Protein AF-I7G6P2-F1 (afdb_monomer_lite)

Radius of gyration: 15.04 Å; chains: 1; bounding box: 36×26×39 Å

Structure (mmCIF, N/CA/C/O backbone):
data_AF-I7G6P2-F1
#
_entry.id   AF-I7G6P2-F1
#
loop_
_atom_site.group_PDB
_atom_site.id
_atom_site.type_symbol
_atom_site.label_atom_id
_atom_site.label_alt_id
_atom_site.label_comp_id
_atom_site.label_asym_id
_atom_site.label_entity_id
_atom_site.label_seq_id
_atom_site.pdbx_PDB_ins_code
_atom_site.Cartn_x
_atom_site.Cartn_y
_atom_site.Cartn_z
_atom_site.occupancy
_atom_site.B_iso_or_equiv
_atom_site.auth_seq_id
_atom_site.auth_comp_id
_atom_site.auth_asym_id
_atom_site.auth_atom_id
_atom_site.pdbx_PDB_model_num
ATOM 1 N N . MET A 1 1 ? 11.850 -9.035 -8.617 1.00 59.94 1 MET A N 1
ATOM 2 C CA . MET A 1 1 ? 10.527 -8.466 -8.267 1.00 59.94 1 MET A CA 1
ATOM 3 C C . MET A 1 1 ? 9.437 -8.894 -9.249 1.00 59.94 1 MET A C 1
ATOM 5 O O . MET A 1 1 ? 8.352 -9.240 -8.802 1.00 59.94 1 MET A O 1
ATOM 9 N N . PHE A 1 2 ? 9.701 -8.909 -10.561 1.00 74.44 2 PHE A N 1
ATOM 10 C CA . PHE A 1 2 ? 8.746 -9.391 -11.568 1.00 74.44 2 PHE A CA 1
ATOM 11 C C . PHE A 1 2 ? 8.818 -10.913 -11.748 1.00 74.44 2 PHE A C 1
ATOM 13 O O . PHE A 1 2 ? 9.906 -11.486 -11.656 1.00 74.44 2 PHE A O 1
ATOM 20 N N . GLY A 1 3 ? 7.673 -11.555 -11.998 1.00 78.12 3 GLY A N 1
ATOM 21 C CA . GLY A 1 3 ? 7.628 -12.946 -12.452 1.00 78.12 3 GLY A CA 1
ATOM 22 C C . GLY A 1 3 ? 8.100 -13.094 -13.904 1.00 78.12 3 GLY A C 1
ATOM 23 O O . GLY A 1 3 ? 8.356 -12.104 -14.592 1.00 78.12 3 GLY A O 1
ATOM 24 N N . SER A 1 4 ? 8.187 -14.334 -14.396 1.00 91.62 4 SER A N 1
ATOM 25 C CA . SER A 1 4 ? 8.469 -14.622 -15.816 1.00 91.62 4 SER A CA 1
ATOM 26 C C . SER A 1 4 ? 7.409 -14.039 -16.762 1.00 91.62 4 SER A C 1
ATOM 28 O O . SER A 1 4 ? 7.700 -13.749 -17.919 1.00 91.62 4 SER A O 1
ATOM 30 N N . ASP A 1 5 ? 6.208 -13.795 -16.237 1.00 91.44 5 ASP A N 1
ATOM 31 C CA . ASP A 1 5 ? 5.090 -13.084 -16.861 1.00 91.44 5 ASP A CA 1
ATOM 32 C C . ASP A 1 5 ? 5.288 -11.558 -16.949 1.00 91.44 5 ASP A C 1
ATOM 34 O O . ASP A 1 5 ? 4.431 -10.860 -17.485 1.00 91.44 5 ASP A O 1
ATOM 38 N N . ARG A 1 6 ? 6.405 -11.026 -16.432 1.00 89.31 6 ARG A N 1
ATOM 39 C CA . ARG A 1 6 ? 6.684 -9.586 -16.294 1.00 89.31 6 ARG A CA 1
ATOM 40 C C . ARG A 1 6 ? 5.666 -8.840 -15.424 1.00 89.31 6 ARG A C 1
ATOM 42 O O . ARG A 1 6 ? 5.533 -7.623 -15.537 1.00 89.31 6 ARG A O 1
ATOM 49 N N . VAL A 1 7 ? 4.999 -9.544 -14.508 1.00 93.94 7 VAL A N 1
ATOM 50 C CA . VAL A 1 7 ? 4.066 -8.949 -13.544 1.00 93.94 7 VAL A CA 1
ATOM 51 C C . VAL A 1 7 ? 4.671 -8.993 -12.143 1.00 93.94 7 VAL A C 1
ATOM 53 O O . VAL A 1 7 ? 5.077 -10.046 -11.642 1.00 93.94 7 VAL A O 1
ATOM 56 N N . ALA A 1 8 ? 4.736 -7.836 -11.487 1.00 93.31 8 ALA A N 1
ATOM 57 C CA . ALA A 1 8 ? 5.125 -7.734 -10.087 1.00 93.31 8 ALA A CA 1
ATOM 58 C C . ALA A 1 8 ? 3.920 -8.018 -9.186 1.00 93.31 8 ALA A C 1
ATOM 60 O O . ALA A 1 8 ? 2.784 -7.641 -9.486 1.00 93.31 8 ALA A O 1
ATOM 61 N N . ARG A 1 9 ? 4.177 -8.710 -8.075 1.00 95.00 9 ARG A N 1
ATOM 62 C CA . ARG A 1 9 ? 3.173 -9.100 -7.081 1.00 95.00 9 ARG A CA 1
ATOM 63 C C . ARG A 1 9 ? 3.413 -8.277 -5.824 1.00 95.00 9 ARG A C 1
ATOM 65 O O . ARG A 1 9 ? 4.502 -8.334 -5.264 1.00 95.00 9 ARG A O 1
ATOM 72 N N . LEU A 1 10 ? 2.411 -7.501 -5.426 1.00 95.44 10 LEU A N 1
ATOM 73 C CA . LEU A 1 10 ? 2.454 -6.750 -4.177 1.00 95.44 10 LEU A CA 1
ATOM 74 C C . LEU A 1 10 ? 2.029 -7.673 -3.033 1.00 95.44 10 LEU A C 1
ATOM 76 O O . LEU A 1 10 ? 1.006 -8.353 -3.150 1.00 95.44 10 LEU A O 1
ATOM 80 N N . ASP A 1 11 ? 2.807 -7.660 -1.958 1.00 96.69 11 ASP A N 1
ATOM 81 C CA . ASP A 1 11 ? 2.472 -8.200 -0.639 1.00 96.69 11 ASP A CA 1
ATOM 82 C C . ASP A 1 11 ? 3.035 -7.207 0.381 1.00 96.69 11 ASP A C 1
ATOM 84 O O . ASP A 1 11 ? 4.217 -7.232 0.723 1.00 96.69 11 ASP A O 1
ATOM 88 N N . VAL A 1 12 ? 2.210 -6.225 0.740 1.00 96.25 12 VAL A N 1
ATOM 89 C CA . VAL A 1 12 ? 2.563 -5.168 1.686 1.00 96.25 12 VAL A CA 1
ATOM 90 C C . VAL A 1 12 ? 1.805 -5.417 2.976 1.00 96.25 12 VAL A C 1
ATOM 92 O O . VAL A 1 12 ? 0.582 -5.564 2.965 1.00 96.25 12 VAL A O 1
ATOM 95 N N . ARG A 1 13 ? 2.539 -5.414 4.089 1.00 98.00 13 ARG A N 1
ATOM 96 C CA . ARG A 1 13 ? 1.985 -5.480 5.440 1.00 98.00 13 ARG A CA 1
ATOM 97 C C . ARG A 1 13 ? 2.519 -4.311 6.239 1.00 98.00 13 ARG A C 1
ATOM 99 O O . ARG A 1 13 ? 3.732 -4.146 6.353 1.00 98.00 13 ARG A O 1
ATOM 106 N N . ALA A 1 14 ? 1.616 -3.496 6.757 1.00 97.62 14 ALA A N 1
ATOM 107 C CA . ALA A 1 14 ? 1.963 -2.301 7.508 1.00 97.62 14 ALA A CA 1
ATOM 108 C C . ALA A 1 14 ? 0.982 -2.088 8.659 1.00 97.62 14 ALA A C 1
ATOM 110 O O . ALA A 1 14 ? -0.119 -2.634 8.666 1.00 97.62 14 ALA A O 1
ATOM 111 N N . THR A 1 15 ? 1.378 -1.261 9.618 1.00 98.31 15 THR A N 1
ATOM 112 C CA . THR A 1 15 ? 0.474 -0.739 10.641 1.00 98.31 15 THR A CA 1
ATOM 113 C C . THR A 1 15 ? 0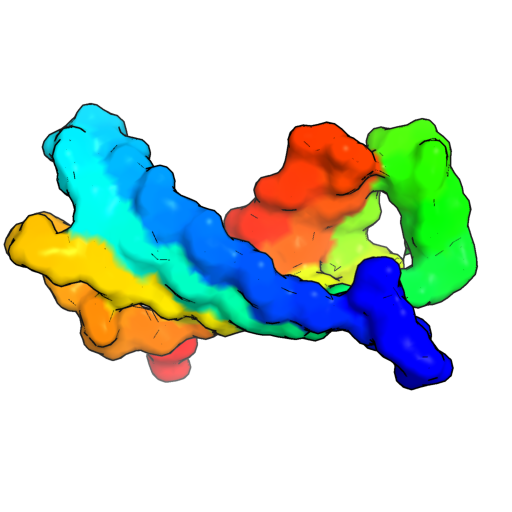.427 0.768 10.483 1.00 98.31 15 THR A C 1
ATOM 115 O O . THR A 1 15 ? 1.450 1.445 10.588 1.00 98.31 15 THR A O 1
ATOM 118 N N . LEU A 1 16 ? -0.761 1.280 10.194 1.00 98.00 16 LEU A N 1
ATOM 119 C CA . LEU A 1 16 ? -1.043 2.702 10.132 1.00 98.00 16 LEU A CA 1
ATOM 120 C C . LEU A 1 16 ? -1.392 3.184 11.538 1.00 98.00 16 LEU A C 1
ATOM 122 O O . LEU A 1 16 ? -2.065 2.481 12.293 1.00 98.00 16 LEU A O 1
ATOM 126 N N . ARG A 1 17 ? -0.946 4.390 11.875 1.00 98.50 17 ARG A N 1
ATOM 127 C CA . ARG A 1 17 ? -1.391 5.106 13.068 1.00 98.50 17 ARG A CA 1
ATOM 128 C C . ARG A 1 17 ? -2.088 6.376 12.617 1.00 98.50 17 ARG A C 1
ATOM 130 O O . ARG A 1 17 ? -1.471 7.177 11.915 1.00 98.50 17 ARG A O 1
ATOM 137 N N . THR A 1 18 ? -3.350 6.529 12.990 1.00 98.50 18 THR A N 1
ATOM 138 C CA . THR A 1 18 ? -4.111 7.751 12.721 1.00 98.50 18 THR A CA 1
ATOM 139 C C . THR A 1 18 ? -3.587 8.901 13.583 1.00 98.50 18 THR A C 1
ATOM 141 O O . THR A 1 18 ? -2.858 8.700 14.559 1.00 98.50 18 THR A O 1
ATOM 144 N N . ASP A 1 19 ? -3.936 10.127 13.217 1.00 98.44 19 ASP A N 1
ATOM 145 C CA . ASP A 1 19 ? -3.620 11.330 13.991 1.00 98.44 19 ASP A CA 1
ATOM 146 C C . ASP A 1 19 ? -4.272 11.325 15.385 1.00 98.44 19 ASP A C 1
ATOM 148 O O . ASP A 1 19 ? -3.695 11.841 16.340 1.00 98.44 19 ASP A O 1
ATOM 152 N N . ASP A 1 20 ? -5.423 10.665 15.519 1.00 98.44 20 ASP A N 1
ATOM 153 C CA . ASP A 1 20 ? -6.164 10.460 16.767 1.00 98.44 20 ASP A CA 1
ATOM 154 C C . ASP A 1 20 ? -5.839 9.134 17.496 1.00 98.44 20 ASP A C 1
ATOM 156 O O . ASP A 1 20 ? -6.580 8.701 18.389 1.00 98.44 20 ASP A O 1
ATOM 160 N N . GLY A 1 21 ? -4.717 8.500 17.135 1.00 98.38 21 GLY A N 1
ATOM 161 C CA . GLY A 1 21 ? -4.059 7.443 17.909 1.00 98.38 21 GLY A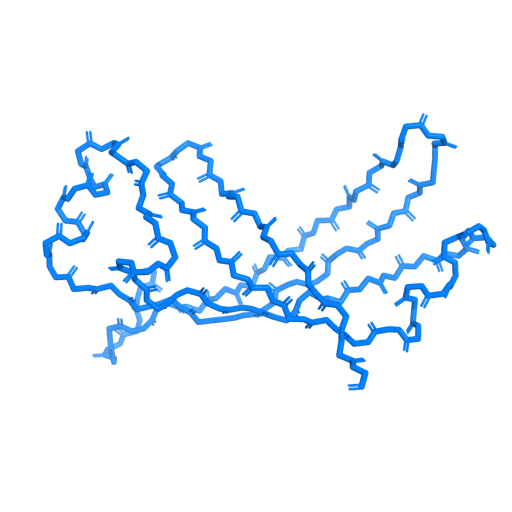 CA 1
ATOM 162 C C . GLY A 1 21 ? -4.527 6.006 17.662 1.00 98.38 21 GLY A C 1
ATOM 163 O O . GLY A 1 21 ? -3.968 5.098 18.278 1.00 98.38 21 GLY A O 1
ATOM 164 N N . ALA A 1 22 ? -5.491 5.766 16.772 1.00 98.69 22 ALA A N 1
ATOM 165 C CA . ALA A 1 22 ? -5.919 4.414 16.418 1.00 98.69 22 ALA A CA 1
ATOM 166 C C . ALA A 1 22 ? -4.827 3.676 15.627 1.00 98.69 22 ALA A C 1
ATOM 168 O O . ALA A 1 22 ? -4.144 4.259 14.778 1.00 98.69 22 ALA A O 1
ATOM 169 N N . LEU A 1 23 ? -4.680 2.375 15.884 1.00 98.69 23 LEU A N 1
ATOM 170 C CA . LEU A 1 23 ? -3.820 1.489 15.102 1.00 98.69 23 LEU A CA 1
ATOM 171 C C . LEU A 1 23 ? -4.673 0.676 14.129 1.00 98.69 23 LEU A C 1
ATOM 173 O O . LEU A 1 23 ? -5.658 0.050 14.520 1.00 98.69 23 LEU A O 1
ATOM 177 N N . ILE A 1 24 ? -4.279 0.680 12.858 1.00 98.81 24 ILE A N 1
ATOM 178 C CA . ILE A 1 24 ? -4.973 -0.039 11.789 1.00 98.81 24 ILE A CA 1
ATOM 179 C C . ILE A 1 24 ? -3.949 -0.898 11.061 1.00 98.81 24 ILE A C 1
ATOM 181 O O . ILE A 1 24 ? -2.998 -0.383 10.467 1.00 98.81 24 ILE A O 1
ATOM 185 N N . HIS A 1 25 ? -4.129 -2.213 11.101 1.00 98.75 25 HIS A N 1
ATOM 186 C CA . HIS A 1 25 ? -3.328 -3.117 10.295 1.00 98.75 25 HIS A CA 1
ATOM 187 C C . HIS A 1 25 ? -3.783 -3.050 8.836 1.00 98.75 25 HIS A C 1
ATOM 189 O O . HIS A 1 25 ? -4.976 -3.041 8.541 1.00 98.75 25 HIS A O 1
ATOM 195 N N . LEU A 1 26 ? -2.815 -2.985 7.928 1.00 98.50 26 LEU A N 1
ATOM 196 C CA . LEU A 1 26 ? -3.005 -2.956 6.488 1.00 98.50 26 LEU A CA 1
ATOM 197 C C . LEU A 1 26 ? -2.359 -4.201 5.889 1.00 98.50 26 LEU A C 1
ATOM 199 O O . LEU A 1 26 ? -1.134 -4.341 5.929 1.00 98.50 26 LEU A O 1
ATOM 203 N N . THR A 1 27 ? -3.172 -5.033 5.245 1.00 98.56 27 THR A N 1
ATOM 204 C CA . THR A 1 27 ? -2.700 -6.017 4.267 1.00 98.56 27 THR A CA 1
ATOM 205 C C . THR A 1 27 ? -3.067 -5.521 2.882 1.00 98.56 27 THR A C 1
ATOM 207 O O . THR A 1 27 ? -4.233 -5.285 2.590 1.00 98.56 27 THR A O 1
ATOM 210 N N . ASN A 1 28 ? -2.087 -5.361 2.001 1.00 98.00 28 ASN A N 1
ATOM 211 C CA . ASN A 1 28 ? -2.335 -4.880 0.654 1.00 98.00 28 ASN A CA 1
ATOM 212 C C . ASN A 1 28 ? -1.646 -5.765 -0.380 1.00 98.00 28 ASN A C 1
ATOM 214 O O . ASN A 1 28 ? -0.419 -5.801 -0.486 1.00 98.00 28 ASN A O 1
ATOM 218 N N . THR A 1 29 ? -2.464 -6.454 -1.172 1.00 98.31 29 THR A N 1
ATOM 219 C CA . THR A 1 29 ? -1.996 -7.343 -2.237 1.00 98.31 29 THR A CA 1
ATOM 220 C C . THR A 1 29 ? -2.463 -6.848 -3.593 1.00 98.31 29 THR A C 1
ATOM 222 O O . THR A 1 29 ? -3.503 -6.203 -3.717 1.00 98.31 29 THR A O 1
ATOM 225 N N . GLY A 1 30 ? -1.680 -7.109 -4.635 1.00 97.19 30 GLY A N 1
ATOM 226 C CA . GLY A 1 30 ? -1.962 -6.521 -5.939 1.00 97.19 30 GLY A CA 1
ATOM 227 C C . GLY A 1 30 ? -1.017 -6.952 -7.041 1.00 97.19 30 G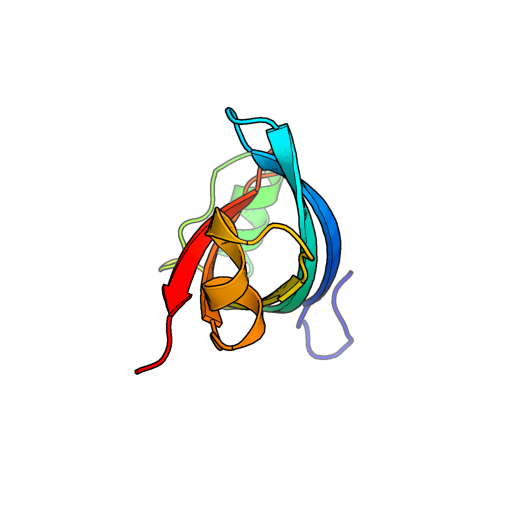LY A C 1
ATOM 228 O O . GLY A 1 30 ? -0.184 -7.853 -6.870 1.00 97.19 30 GLY A O 1
ATOM 229 N N . ARG A 1 31 ? -1.171 -6.309 -8.196 1.00 96.69 31 ARG A N 1
ATOM 230 C CA . ARG A 1 31 ? -0.376 -6.553 -9.397 1.00 96.69 31 ARG A CA 1
ATOM 231 C C . ARG A 1 31 ? 0.102 -5.236 -9.985 1.00 96.69 31 ARG A C 1
ATOM 233 O O . ARG A 1 31 ? -0.643 -4.257 -10.018 1.00 96.69 31 ARG A O 1
ATOM 240 N N . VAL A 1 32 ? 1.346 -5.246 -10.453 1.00 95.62 32 VAL A N 1
ATOM 241 C CA . VAL A 1 32 ? 1.956 -4.131 -11.176 1.00 95.62 32 VAL A CA 1
ATOM 242 C C . VAL A 1 32 ? 2.523 -4.639 -12.493 1.00 95.62 32 VAL A C 1
ATOM 244 O O . VAL A 1 32 ? 3.309 -5.587 -12.517 1.00 95.62 32 VAL A O 1
ATOM 247 N N . GLN A 1 33 ? 2.134 -3.986 -13.578 1.00 94.38 33 GLN A N 1
ATOM 248 C CA . GLN A 1 33 ? 2.680 -4.172 -14.911 1.00 94.38 33 GLN A CA 1
ATOM 249 C C . GLN A 1 33 ? 2.971 -2.796 -15.509 1.00 94.38 33 GLN A C 1
ATOM 251 O O . GLN A 1 33 ? 2.115 -1.911 -15.515 1.00 94.38 33 GLN A O 1
ATOM 256 N N . MET A 1 34 ? 4.189 -2.628 -16.010 1.00 92.75 34 MET A N 1
ATOM 257 C CA . MET A 1 34 ? 4.655 -1.415 -16.675 1.00 92.75 34 MET A CA 1
ATOM 258 C C . MET A 1 34 ? 5.375 -1.806 -17.961 1.00 92.75 34 MET A C 1
ATOM 260 O O . MET A 1 34 ? 6.005 -2.867 -18.024 1.00 92.75 34 MET A O 1
ATOM 264 N N . ASP A 1 35 ? 5.258 -0.974 -18.990 1.00 92.75 35 ASP A N 1
ATOM 265 C CA . ASP A 1 35 ? 6.048 -1.146 -20.203 1.00 92.75 35 ASP A CA 1
ATOM 266 C C . ASP A 1 35 ? 7.499 -0.676 -19.991 1.00 92.75 35 ASP A C 1
ATOM 268 O O . ASP A 1 35 ? 7.883 -0.188 -18.921 1.00 92.75 35 ASP A O 1
ATOM 272 N N . LYS A 1 36 ? 8.334 -0.849 -21.020 1.00 91.94 36 LYS A N 1
ATOM 273 C CA . LYS A 1 36 ? 9.744 -0.460 -20.946 1.00 91.94 36 LYS A CA 1
ATOM 274 C C . LYS A 1 36 ? 9.908 1.051 -20.741 1.00 91.94 36 LYS A C 1
ATOM 276 O O . LYS A 1 36 ? 10.782 1.450 -19.984 1.00 91.94 36 LYS A O 1
ATOM 281 N N . GLN A 1 37 ? 9.085 1.879 -21.382 1.00 94.56 37 GLN A N 1
ATOM 282 C CA . GLN A 1 37 ? 9.214 3.334 -21.301 1.00 94.56 37 GLN A CA 1
ATOM 283 C C . GLN A 1 37 ? 8.904 3.836 -19.886 1.00 94.56 37 GLN A C 1
ATOM 285 O O . GLN A 1 37 ? 9.671 4.617 -19.326 1.00 94.56 37 GLN A O 1
ATOM 290 N N . ALA A 1 38 ? 7.815 3.355 -19.288 1.00 94.69 38 ALA A N 1
ATOM 291 C CA . ALA A 1 38 ? 7.460 3.640 -17.905 1.00 94.69 38 ALA A CA 1
ATOM 292 C C . ALA A 1 38 ? 8.526 3.109 -16.934 1.00 94.69 38 ALA A C 1
ATOM 294 O O . ALA A 1 38 ? 8.897 3.808 -15.994 1.00 94.69 38 ALA A O 1
ATOM 295 N N . SER A 1 39 ? 9.074 1.916 -17.192 1.00 92.69 39 SER A N 1
ATOM 296 C CA . SER A 1 39 ? 10.170 1.359 -16.392 1.00 92.69 39 SER A CA 1
ATOM 297 C C . SER A 1 39 ? 11.451 2.194 -16.476 1.00 92.69 39 SER A C 1
ATOM 299 O O . SER A 1 39 ? 12.098 2.396 -15.453 1.00 92.69 39 SER A O 1
ATOM 301 N N . ASP A 1 40 ? 11.842 2.670 -17.660 1.00 94.94 40 ASP A N 1
ATOM 302 C CA . ASP A 1 40 ? 13.048 3.488 -17.835 1.00 94.94 40 ASP A CA 1
ATOM 303 C C . ASP A 1 40 ? 12.902 4.827 -17.087 1.00 94.94 40 ASP A C 1
ATOM 305 O O . ASP A 1 40 ? 13.810 5.238 -16.365 1.00 94.94 40 ASP A O 1
ATOM 309 N N . ARG A 1 41 ? 11.730 5.471 -17.192 1.00 96.06 41 ARG A N 1
ATOM 310 C CA . ARG A 1 41 ? 11.399 6.711 -16.467 1.00 96.06 41 ARG A CA 1
ATOM 311 C C . ARG A 1 41 ? 11.381 6.508 -14.951 1.00 96.06 41 ARG A C 1
ATOM 313 O O . ARG A 1 41 ? 11.927 7.329 -14.218 1.00 96.06 41 ARG A O 1
ATOM 320 N N . LEU A 1 42 ? 10.830 5.386 -14.477 1.00 94.94 42 LEU A N 1
ATOM 321 C CA . LEU A 1 42 ? 10.873 5.018 -13.060 1.00 94.94 42 LEU A CA 1
ATOM 322 C C . LEU A 1 42 ? 12.321 4.904 -12.570 1.00 94.94 42 LEU A C 1
ATOM 324 O O . LEU A 1 42 ? 12.664 5.449 -11.526 1.00 94.94 42 LEU A O 1
ATOM 328 N N . MET A 1 43 ? 13.186 4.233 -13.338 1.00 94.56 43 MET A N 1
ATOM 329 C CA . MET A 1 43 ? 14.609 4.090 -13.004 1.00 94.56 43 MET A CA 1
ATOM 330 C C . MET A 1 43 ? 15.376 5.417 -13.062 1.00 94.56 43 MET A C 1
ATOM 332 O O . MET A 1 43 ? 16.389 5.555 -12.380 1.00 94.56 43 MET A O 1
ATOM 336 N N . ALA A 1 44 ? 14.885 6.400 -13.820 1.00 95.56 44 ALA A N 1
ATOM 337 C CA . ALA A 1 44 ? 15.381 7.775 -13.809 1.00 95.56 44 ALA A CA 1
ATOM 338 C C . ALA A 1 44 ? 14.871 8.604 -12.608 1.00 95.56 44 ALA A C 1
ATOM 340 O O . ALA A 1 44 ? 15.253 9.763 -12.461 1.00 95.56 44 ALA A O 1
ATOM 341 N N . GLY A 1 45 ? 14.037 8.022 -11.738 1.00 94.94 45 GLY A N 1
ATOM 342 C CA . GLY A 1 45 ? 13.506 8.660 -10.531 1.00 94.94 45 GLY A CA 1
ATOM 343 C C . GLY A 1 45 ? 12.186 9.407 -10.732 1.00 94.94 45 GLY A C 1
ATOM 344 O O . GLY A 1 45 ? 11.725 10.072 -9.805 1.00 94.94 45 GLY A O 1
ATOM 345 N N . GLU A 1 46 ? 11.559 9.309 -11.906 1.00 96.75 46 GLU A N 1
ATOM 346 C CA . GLU A 1 46 ? 10.261 9.939 -12.151 1.00 96.75 46 GLU A CA 1
ATOM 347 C C . GLU A 1 46 ? 9.122 9.229 -11.399 1.00 96.75 46 GLU A C 1
ATOM 349 O O . GLU A 1 46 ? 9.135 8.011 -11.202 1.00 96.75 46 GLU A O 1
ATOM 354 N N . LEU A 1 47 ? 8.091 9.995 -11.023 1.00 95.81 47 LEU A N 1
ATOM 355 C CA . LEU A 1 47 ? 6.823 9.456 -10.532 1.00 95.81 47 LEU A CA 1
ATOM 356 C C . LEU A 1 47 ? 5.992 8.954 -11.717 1.00 95.81 47 LEU A C 1
ATOM 358 O O . LEU A 1 47 ? 5.601 9.733 -12.590 1.00 95.81 47 LEU A O 1
ATOM 362 N N . ILE A 1 48 ? 5.692 7.658 -11.734 1.00 97.12 48 ILE A N 1
ATOM 363 C CA . ILE A 1 48 ? 4.878 7.053 -12.789 1.00 97.12 48 ILE A CA 1
ATOM 364 C C . ILE A 1 48 ? 3.407 7.094 -12.394 1.00 97.12 48 ILE A C 1
ATOM 366 O O . ILE A 1 48 ? 3.005 6.572 -11.350 1.00 97.12 48 ILE A O 1
ATOM 370 N N . GLY A 1 49 ? 2.603 7.722 -13.250 1.00 94.81 49 GLY A N 1
ATOM 371 C CA . GLY A 1 49 ? 1.167 7.865 -13.055 1.00 94.81 49 GLY A CA 1
ATOM 372 C C . GLY A 1 49 ? 0.393 6.558 -13.233 1.00 94.81 49 GLY A C 1
ATOM 373 O O . GLY A 1 49 ? 0.786 5.666 -13.983 1.00 94.81 49 GLY A O 1
ATOM 374 N N . HIS A 1 50 ? -0.754 6.455 -12.566 1.00 92.81 50 HIS A N 1
ATOM 375 C CA . HIS A 1 50 ? -1.649 5.292 -12.609 1.00 92.81 50 HIS A CA 1
ATOM 376 C C . HIS A 1 50 ? -2.280 5.023 -13.988 1.00 92.81 50 HIS A C 1
ATOM 378 O O . HIS A 1 50 ? -2.854 3.951 -14.207 1.00 92.81 50 HIS A O 1
ATOM 384 N N . GLU A 1 51 ? -2.227 6.017 -14.873 1.00 92.00 51 GLU A N 1
ATOM 385 C CA . GLU A 1 51 ? -2.621 5.987 -16.280 1.00 92.00 51 GLU A CA 1
ATOM 386 C C . GLU A 1 51 ? -1.484 5.524 -17.205 1.00 92.00 51 GLU A C 1
ATOM 388 O O . GLU A 1 51 ? -1.739 5.103 -18.328 1.00 92.00 51 GLU A O 1
ATOM 393 N N . GLN A 1 52 ? -0.238 5.558 -16.719 1.00 93.00 52 GLN A N 1
ATOM 394 C CA . GLN A 1 52 ? 0.979 5.179 -17.449 1.00 93.00 52 GLN A CA 1
ATOM 395 C C . GLN A 1 52 ? 1.456 3.759 -17.105 1.00 93.00 52 GLN A C 1
ATOM 397 O O . GLN A 1 52 ? 2.381 3.239 -17.722 1.00 93.00 52 GLN A O 1
ATOM 402 N N . MET A 1 53 ? 0.836 3.119 -16.112 1.00 94.19 53 MET A N 1
ATOM 403 C CA . MET A 1 53 ? 1.096 1.733 -15.734 1.00 94.19 53 MET A CA 1
ATOM 404 C C . MET A 1 53 ? -0.166 1.062 -15.189 1.00 94.19 53 MET A C 1
ATOM 406 O O . MET A 1 53 ? -1.045 1.701 -14.606 1.00 94.19 53 MET A O 1
ATOM 410 N N . HIS A 1 54 ? -0.226 -0.262 -15.284 1.00 95.00 54 HIS A N 1
ATOM 411 C CA . HIS A 1 54 ? -1.251 -1.037 -14.602 1.00 95.00 54 HIS A CA 1
ATOM 412 C C . HIS A 1 54 ? -0.762 -1.429 -13.207 1.00 95.00 54 HIS A C 1
ATOM 414 O O . HIS A 1 54 ? -0.182 -2.494 -13.024 1.00 95.00 54 HIS A O 1
ATOM 420 N N . ALA A 1 55 ? -1.000 -0.574 -12.216 1.00 96.06 55 ALA A N 1
ATOM 421 C CA . ALA A 1 55 ? -0.736 -0.875 -10.811 1.00 96.06 55 ALA A CA 1
ATOM 422 C C . ALA A 1 55 ? -2.036 -0.805 -10.012 1.00 96.06 55 ALA A C 1
ATOM 424 O O . ALA A 1 55 ? -2.620 0.274 -9.877 1.00 96.06 55 ALA A O 1
ATOM 425 N N . ARG A 1 56 ? -2.520 -1.957 -9.541 1.00 97.56 56 ARG A N 1
ATOM 426 C CA . ARG A 1 56 ? -3.801 -2.105 -8.835 1.00 97.56 56 ARG A CA 1
ATOM 427 C C . ARG A 1 56 ? -3.635 -3.033 -7.640 1.00 97.56 56 ARG A C 1
ATOM 429 O O . ARG A 1 56 ? -2.894 -4.016 -7.710 1.00 97.56 56 ARG A O 1
ATOM 436 N N . SER A 1 57 ? -4.329 -2.733 -6.550 1.00 98.25 57 SER A N 1
ATOM 437 C CA . SER A 1 57 ? -4.307 -3.570 -5.349 1.00 98.25 57 SER A CA 1
ATOM 438 C C . SER A 1 57 ? -5.643 -3.550 -4.615 1.00 98.25 57 SER A C 1
ATOM 440 O O . SER A 1 57 ? -6.501 -2.720 -4.915 1.00 98.25 57 SER A O 1
ATOM 442 N N . SER A 1 58 ? -5.785 -4.448 -3.645 1.00 98.56 58 SER A N 1
ATOM 443 C CA . SER A 1 58 ? -6.934 -4.540 -2.747 1.00 98.56 58 SER A CA 1
ATOM 444 C C . SER A 1 58 ? -6.458 -4.413 -1.299 1.00 98.56 58 SER A C 1
ATOM 446 O O . SER A 1 58 ? -6.107 -5.424 -0.684 1.00 98.56 58 SER A O 1
ATOM 448 N N . PRO A 1 59 ? -6.379 -3.182 -0.764 1.00 98.44 59 PRO A N 1
ATOM 449 C CA . PRO A 1 59 ? -6.116 -2.960 0.649 1.00 98.44 59 PRO A CA 1
ATOM 450 C C . PRO A 1 59 ? -7.220 -3.578 1.517 1.00 98.44 59 PRO A C 1
ATOM 452 O O . PRO A 1 59 ? -8.414 -3.394 1.268 1.00 98.44 59 PRO A O 1
ATOM 455 N N . LEU A 1 60 ? -6.818 -4.289 2.558 1.00 98.31 60 LEU A N 1
ATOM 456 C CA . LEU A 1 60 ? -7.675 -4.743 3.638 1.00 98.31 60 LEU A CA 1
ATOM 457 C C . LEU A 1 60 ? -7.193 -4.091 4.929 1.00 98.31 60 LEU A C 1
ATOM 459 O O . LEU A 1 60 ? -5.988 -4.026 5.182 1.00 98.31 60 LEU A O 1
ATOM 463 N N . PHE A 1 61 ? -8.148 -3.612 5.714 1.00 98.69 61 PHE A N 1
ATOM 464 C CA . PHE A 1 61 ? -7.903 -2.905 6.959 1.00 98.69 61 PHE A CA 1
ATOM 465 C C . PHE A 1 61 ? -8.484 -3.699 8.123 1.00 98.69 61 PHE A C 1
ATOM 467 O O . PHE A 1 61 ? -9.609 -4.189 8.035 1.00 98.69 61 PHE A O 1
ATOM 474 N N . GLU A 1 62 ? -7.727 -3.793 9.211 1.00 98.75 62 GLU A N 1
ATOM 475 C CA . GLU A 1 62 ? -8.140 -4.475 10.436 1.00 98.75 62 GLU A CA 1
ATOM 476 C C . GLU A 1 62 ? -7.815 -3.600 11.651 1.00 98.75 62 GLU A C 1
ATOM 478 O O . GLU A 1 62 ? -6.691 -3.119 11.808 1.00 98.75 62 GLU A O 1
ATOM 483 N N . THR A 1 63 ? -8.803 -3.370 12.512 1.00 98.69 63 THR A N 1
ATOM 484 C CA . THR A 1 63 ? -8.655 -2.582 13.744 1.00 98.69 63 THR A CA 1
ATOM 485 C C . THR A 1 63 ? -9.720 -2.965 14.772 1.00 98.69 63 THR A C 1
ATOM 487 O O . THR A 1 63 ? -10.812 -3.408 14.410 1.00 98.69 63 THR A O 1
ATOM 490 N N . ASP A 1 64 ? -9.429 -2.808 16.060 1.00 98.06 64 ASP A N 1
ATOM 491 C CA . ASP A 1 64 ? -10.393 -2.980 17.153 1.00 98.06 64 ASP A CA 1
ATOM 492 C C . ASP A 1 64 ? -11.036 -1.655 17.612 1.00 98.06 64 ASP A C 1
ATOM 494 O O . ASP A 1 64 ? -12.087 -1.682 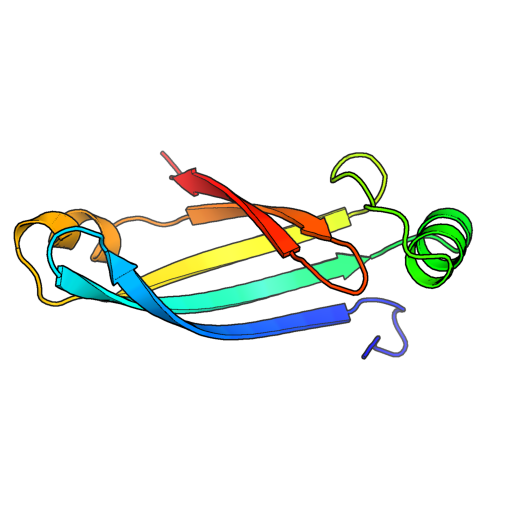18.268 1.00 98.06 64 ASP A O 1
ATOM 498 N N . ASP A 1 65 ? -10.474 -0.513 17.195 1.00 98.62 65 ASP A N 1
ATOM 499 C CA . ASP A 1 65 ? -10.943 0.832 17.533 1.00 98.62 65 ASP A CA 1
ATOM 500 C C . ASP A 1 65 ? -12.364 1.081 17.002 1.00 98.62 65 ASP A C 1
ATOM 502 O O . ASP A 1 65 ? -12.655 0.950 15.808 1.00 98.62 65 ASP A O 1
ATOM 506 N N . GLU A 1 66 ? -13.278 1.451 17.901 1.00 98.38 66 GLU A N 1
ATOM 507 C CA . GLU A 1 66 ? -14.700 1.620 17.587 1.00 98.38 66 GLU A CA 1
ATOM 508 C C . GLU A 1 66 ? -14.955 2.699 16.527 1.00 98.38 66 GLU A C 1
ATOM 510 O O . GLU A 1 66 ? -15.854 2.529 15.700 1.00 98.38 66 GLU A O 1
ATOM 515 N N . ARG A 1 67 ? -14.134 3.762 16.481 1.00 98.44 67 ARG A N 1
ATOM 516 C CA . ARG A 1 67 ? -14.274 4.872 15.517 1.00 98.44 67 ARG A CA 1
ATOM 517 C C . ARG A 1 67 ? -14.045 4.411 14.078 1.00 98.44 67 ARG A C 1
ATOM 519 O O . ARG A 1 67 ? -14.665 4.925 13.148 1.00 98.44 67 ARG A O 1
ATOM 526 N N . TYR A 1 68 ? -13.170 3.423 13.901 1.00 98.50 68 TYR A N 1
ATOM 527 C CA . TYR A 1 68 ? -12.709 2.940 12.598 1.00 98.50 68 TYR A CA 1
ATOM 528 C C . TYR A 1 68 ? -13.197 1.528 12.265 1.00 98.50 68 TYR A C 1
ATOM 530 O O . TYR A 1 68 ? -12.900 1.019 11.187 1.00 98.50 68 TYR A O 1
ATOM 538 N N . ARG A 1 69 ? -14.011 0.907 13.129 1.00 97.88 69 ARG A N 1
ATOM 539 C CA . ARG A 1 69 ? -14.520 -0.466 12.966 1.00 97.88 69 ARG A CA 1
ATOM 540 C C . ARG A 1 69 ? -15.255 -0.714 11.645 1.00 97.88 69 ARG A C 1
ATOM 542 O O . ARG A 1 69 ? -15.303 -1.848 11.172 1.00 97.88 69 ARG A O 1
ATOM 549 N N . TRP A 1 70 ? -15.794 0.334 11.020 1.00 97.88 70 TRP A N 1
ATOM 550 C CA . TRP A 1 70 ? -16.409 0.258 9.691 1.00 97.88 70 TRP A CA 1
ATOM 551 C C . TRP A 1 70 ? -15.433 -0.233 8.603 1.00 97.88 70 TRP A C 1
ATOM 553 O O . TRP A 1 70 ? -15.866 -0.852 7.629 1.00 97.88 70 TRP A O 1
ATOM 563 N N . LEU A 1 71 ? -14.124 -0.018 8.777 1.00 98.19 71 LEU A N 1
ATOM 564 C CA . LEU A 1 71 ? -13.088 -0.491 7.859 1.00 98.19 71 LEU A CA 1
ATOM 565 C C . LEU A 1 71 ? -13.019 -2.020 7.788 1.00 98.19 71 LEU A C 1
ATOM 567 O O . LEU A 1 71 ? -12.855 -2.555 6.696 1.00 98.19 71 LEU A O 1
ATOM 571 N N . ASN A 1 72 ? -13.245 -2.720 8.905 1.00 98.25 72 ASN A N 1
ATOM 572 C CA . ASN A 1 72 ? -13.206 -4.188 8.957 1.00 98.25 72 ASN A CA 1
ATOM 573 C C . ASN A 1 72 ? -14.255 -4.838 8.038 1.00 98.25 72 ASN A C 1
ATOM 575 O O . ASN A 1 72 ? -14.075 -5.962 7.579 1.00 98.25 72 ASN A O 1
ATOM 579 N N . ALA A 1 73 ? -15.370 -4.145 7.786 1.00 97.62 73 ALA A N 1
ATOM 580 C CA . ALA A 1 73 ? -16.454 -4.616 6.924 1.00 97.62 73 ALA A CA 1
ATOM 581 C C . ALA A 1 73 ? -16.372 -4.057 5.491 1.00 97.62 73 ALA A C 1
ATOM 583 O O . ALA A 1 73 ? -17.237 -4.351 4.666 1.00 97.62 73 ALA A O 1
ATOM 584 N N . THR A 1 74 ? -15.365 -3.232 5.184 1.00 98.06 74 THR A N 1
ATOM 585 C CA . THR A 1 74 ? -15.266 -2.527 3.903 1.00 98.06 74 THR A CA 1
ATOM 586 C C . THR A 1 74 ? -14.258 -3.207 2.984 1.00 98.06 74 THR A C 1
ATOM 588 O O . THR A 1 74 ? -13.067 -3.266 3.279 1.00 98.06 74 THR A O 1
ATOM 591 N N . HIS A 1 75 ? -14.711 -3.654 1.811 1.00 98.19 75 HIS A N 1
ATOM 592 C CA . HIS A 1 75 ? -13.801 -4.079 0.750 1.00 98.19 75 HIS A CA 1
ATOM 593 C C . HIS A 1 75 ? -13.286 -2.866 -0.032 1.00 98.19 75 HIS A C 1
ATOM 595 O O . HIS A 1 75 ? -14.069 -1.977 -0.384 1.00 98.19 75 HIS A O 1
ATOM 601 N N . THR A 1 76 ? -11.982 -2.826 -0.328 1.00 98.69 76 THR A N 1
ATOM 602 C CA . THR A 1 76 ? -11.379 -1.699 -1.051 1.00 98.69 76 THR A CA 1
ATOM 603 C C . THR A 1 76 ? -10.542 -2.119 -2.250 1.00 98.69 76 THR A C 1
ATOM 605 O O . THR A 1 76 ? -10.009 -3.228 -2.325 1.00 98.69 76 THR A O 1
ATOM 608 N N . VAL A 1 77 ? -10.423 -1.192 -3.197 1.00 98.56 77 VAL A N 1
ATOM 609 C CA . VAL A 1 77 ? -9.519 -1.260 -4.347 1.00 98.56 77 VAL A CA 1
ATOM 610 C C . VAL A 1 77 ? -8.689 0.015 -4.409 1.00 98.56 77 VAL A C 1
ATOM 612 O O . VAL A 1 77 ? -9.149 1.079 -3.994 1.00 98.56 77 VAL A O 1
ATOM 615 N N . ALA A 1 78 ? -7.469 -0.066 -4.934 1.00 98.31 78 ALA A N 1
ATOM 616 C CA . ALA A 1 78 ? -6.580 1.084 -5.026 1.00 98.31 78 ALA A CA 1
ATOM 617 C C . ALA A 1 78 ? -5.898 1.230 -6.389 1.00 98.31 78 ALA A C 1
ATOM 619 O O . ALA A 1 78 ? -5.481 0.251 -7.018 1.00 98.31 78 ALA A O 1
ATOM 620 N N . LEU A 1 79 ? -5.756 2.489 -6.805 1.00 97.75 79 LEU A N 1
ATOM 621 C CA . LEU A 1 79 ? -4.892 2.934 -7.897 1.00 97.75 79 LEU A CA 1
ATOM 622 C C . LEU A 1 79 ? -3.568 3.412 -7.301 1.00 97.75 79 LEU A C 1
ATOM 624 O O . LEU A 1 79 ? -3.571 4.046 -6.245 1.00 97.75 79 LEU A O 1
ATOM 628 N N . HIS A 1 80 ? -2.461 3.141 -7.987 1.00 97.00 80 HIS A N 1
ATOM 629 C CA . HIS A 1 80 ? -1.128 3.481 -7.490 1.00 97.00 80 HIS A CA 1
ATOM 630 C C . HIS A 1 80 ? -0.419 4.428 -8.438 1.00 97.00 80 HIS A C 1
ATOM 632 O O . HIS A 1 80 ? -0.529 4.283 -9.655 1.00 97.00 80 HIS A O 1
ATOM 638 N N . GLN A 1 81 ? 0.355 5.336 -7.863 1.00 96.12 81 GLN A N 1
ATOM 639 C CA . GLN A 1 81 ? 1.479 5.997 -8.516 1.00 96.12 81 GLN A CA 1
ATOM 640 C C . GLN A 1 81 ? 2.728 5.620 -7.720 1.00 96.12 81 GLN A C 1
ATOM 642 O O . GLN A 1 81 ? 2.646 5.487 -6.498 1.00 96.12 81 GLN A O 1
ATOM 647 N N . LEU A 1 82 ? 3.865 5.401 -8.374 1.00 94.69 82 LEU A N 1
ATOM 648 C CA . LEU A 1 82 ? 5.101 5.092 -7.651 1.00 94.69 82 LEU A CA 1
ATOM 649 C C . LEU A 1 82 ? 6.324 5.735 -8.287 1.00 94.69 82 LEU A C 1
ATOM 651 O O . LEU A 1 82 ? 6.392 5.902 -9.506 1.00 94.69 82 LEU A O 1
ATOM 655 N N . SER A 1 83 ? 7.282 6.052 -7.429 1.00 94.56 83 SER A N 1
ATOM 656 C CA . SER A 1 83 ? 8.656 6.401 -7.764 1.00 94.56 83 SER A CA 1
ATOM 657 C C . SER A 1 83 ? 9.603 5.445 -7.023 1.00 94.56 83 SER A C 1
ATOM 659 O O . SER A 1 83 ? 9.171 4.483 -6.382 1.00 94.56 83 SER A O 1
ATOM 661 N N . LEU A 1 84 ? 10.910 5.703 -7.086 1.00 93.94 84 LEU A N 1
ATOM 662 C CA . LEU A 1 84 ? 11.894 4.952 -6.299 1.00 93.94 84 LEU A CA 1
ATOM 663 C C . LEU A 1 84 ? 11.841 5.267 -4.793 1.00 93.94 84 LEU A C 1
ATOM 665 O 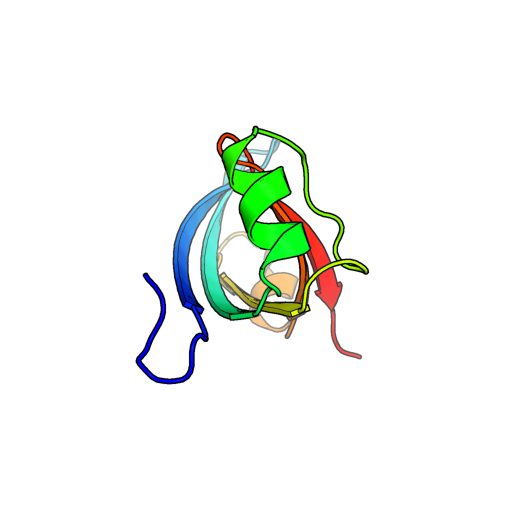O . LEU A 1 84 ? 12.366 4.488 -4.001 1.00 93.94 84 LEU A O 1
ATOM 669 N N . SER A 1 85 ? 11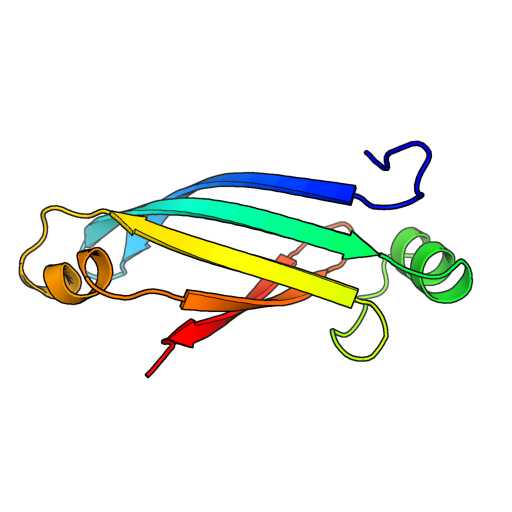.239 6.392 -4.393 1.00 94.12 85 SER A N 1
ATOM 670 C CA . SER A 1 85 ? 11.221 6.863 -3.001 1.00 94.12 85 SER A CA 1
ATOM 671 C C . SER A 1 85 ? 9.838 6.849 -2.357 1.00 94.12 85 SER A C 1
ATOM 673 O O . SER A 1 85 ? 9.745 6.890 -1.133 1.00 94.12 85 SER A O 1
ATOM 675 N N . GLU A 1 86 ? 8.766 6.800 -3.146 1.00 93.19 86 GLU A N 1
ATOM 676 C CA . GLU A 1 86 ? 7.402 6.855 -2.626 1.00 93.19 86 GLU A CA 1
ATOM 677 C C . GLU A 1 86 ? 6.413 6.016 -3.438 1.00 93.19 86 GLU A C 1
ATOM 679 O O . GLU A 1 86 ? 6.586 5.763 -4.631 1.00 93.19 86 GLU A O 1
ATOM 684 N N . VAL A 1 87 ? 5.333 5.614 -2.765 1.00 93.75 87 VAL A N 1
ATOM 685 C CA . VAL A 1 87 ? 4.158 4.992 -3.376 1.00 93.75 87 VAL A CA 1
ATOM 686 C C . VAL A 1 87 ? 2.935 5.763 -2.906 1.00 93.75 87 VAL A C 1
ATOM 688 O O . VAL A 1 87 ? 2.692 5.880 -1.705 1.00 93.75 87 VAL A O 1
ATOM 691 N N . GLN A 1 88 ? 2.159 6.275 -3.853 1.00 95.56 88 GLN A N 1
ATOM 692 C CA . GLN A 1 88 ? 0.917 6.986 -3.590 1.00 95.56 88 GLN A CA 1
ATOM 693 C C . GLN A 1 88 ? -0.267 6.075 -3.895 1.00 95.56 88 GLN A C 1
ATOM 695 O O . GLN A 1 88 ? -0.390 5.538 -4.997 1.00 95.56 88 GLN A O 1
ATOM 700 N N . TYR A 1 89 ? -1.156 5.930 -2.915 1.00 95.88 89 TYR A N 1
ATOM 701 C CA . TYR A 1 89 ? -2.348 5.098 -3.004 1.00 95.88 89 TYR A CA 1
ATOM 702 C C . TYR A 1 89 ? -3.577 5.994 -3.095 1.00 95.88 89 TYR A C 1
ATOM 704 O O . TYR A 1 89 ? -3.807 6.833 -2.226 1.00 95.88 89 TYR A O 1
ATOM 712 N N . ARG A 1 90 ? -4.420 5.768 -4.102 1.00 97.31 90 ARG A N 1
ATOM 713 C CA . ARG A 1 90 ? -5.793 6.273 -4.105 1.00 97.31 90 ARG A CA 1
ATOM 714 C C . ARG A 1 90 ? -6.734 5.104 -3.859 1.00 97.31 90 ARG A C 1
ATOM 716 O O . ARG A 1 90 ? -6.925 4.281 -4.753 1.00 97.31 90 ARG A O 1
ATOM 723 N N . VAL A 1 91 ? -7.261 5.022 -2.640 1.00 97.94 91 VAL A N 1
ATOM 724 C CA . VAL A 1 91 ? -8.079 3.903 -2.149 1.00 97.94 91 VAL A CA 1
ATOM 725 C C . VAL A 1 91 ? -9.564 4.243 -2.265 1.00 97.94 91 VAL A C 1
ATOM 727 O O . VAL A 1 91 ? -9.984 5.342 -1.910 1.00 97.94 91 VAL A O 1
ATOM 730 N N . PHE A 1 92 ? -10.356 3.291 -2.746 1.00 98.31 92 PHE A N 1
ATOM 731 C CA . PHE A 1 92 ? -11.799 3.408 -2.931 1.00 98.31 92 PHE A CA 1
ATOM 732 C C . PHE A 1 92 ? -12.507 2.229 -2.267 1.00 98.31 92 PHE A C 1
ATOM 734 O O . PHE A 1 92 ? -12.073 1.087 -2.410 1.00 98.31 92 PHE A O 1
ATOM 741 N N . ALA A 1 93 ? -13.619 2.497 -1.586 1.00 98.06 93 ALA A N 1
ATOM 742 C CA . ALA A 1 93 ? -14.526 1.452 -1.124 1.00 98.06 93 ALA A CA 1
ATOM 743 C C . ALA A 1 93 ? -15.362 0.921 -2.296 1.00 98.06 93 ALA A C 1
ATOM 745 O O . ALA A 1 93 ? -15.846 1.703 -3.116 1.00 98.06 93 ALA A O 1
ATOM 746 N N . VAL A 1 94 ? -15.561 -0.394 -2.349 1.00 97.56 94 VAL A N 1
ATOM 747 C CA . VAL A 1 94 ? -16.498 -1.028 -3.285 1.00 97.56 94 VAL A CA 1
ATOM 748 C C . VAL A 1 94 ? -17.902 -0.979 -2.679 1.00 97.56 94 VAL A C 1
ATOM 750 O O . VAL A 1 94 ? -18.074 -1.330 -1.511 1.00 97.56 94 VAL A O 1
ATOM 753 N N . ARG A 1 95 ? -18.884 -0.503 -3.451 1.00 90.19 95 ARG A N 1
ATOM 754 C CA . ARG A 1 95 ? -20.285 -0.328 -3.046 1.00 90.19 95 ARG A CA 1
ATOM 755 C C . ARG A 1 95 ? -21.229 -0.684 -4.181 1.00 90.19 95 ARG A C 1
ATOM 757 O O . ARG A 1 95 ? -20.829 -0.455 -5.344 1.00 90.19 95 ARG A O 1
#

InterPro domains:
  IPR020915 Uncharacterised protein family UPF0311 [PTHR37315] (5-94)

Foldseek 3Di:
DADVVQKDWDFDWDWDADPVGFIKIKTKIWIWHADPVLVVCLVVFDWAALVRIPTKIKIQIDGPDPVCVVSNVWTKMWGWIDHPVDIDTDIDTDD

Sequence (95 aa):
MFGSDRVARLDVRATLRTDDGALIHLTNTGRVQMDKQASDRLMAGELIGHEQMHARSSPLFETDDERYRWLNATHTVALHQLSLSEVQYRVFAVR

Secondary structure (DSSP, 8-state):
-B-TTS-EEEEEEEEEE-TTS-EEEEEEEEEEE--HHHHHHHHTTPPBPTTTSEEEEEEEEE---TTTGGGGG--EEEEEEE-SS-EEEEEEE--

pLDDT: mean 95.54, std 5.2, range [59.94, 98.81]

Organism: Mycolicibacterium smegmatis (strain ATCC 700084 / mc(2)155) (NCBI:txid246196)